Protein AF-A0A3C2EEY9-F1 (afdb_monomer)

Sequence (145 aa):
MPVQLFSFTHEPLKAFFDSKPFMVCNANLSRAGKRNFFLNLQFLIQASKLNISYHGIAEGSIVQFKLINGDQISLYSLDSDQGKILSKEYKMYAGIYPVSTKDLKKLRKYEVTEMGVHWNGGFEKYDIHIIDFFKTQILCLSKIK

Solvent-accessible surface area (backbone atoms only — not comparable to full-atom values): 7848 Å² total; per-residue (Å²): 122,75,41,72,35,32,69,43,58,61,77,92,46,50,86,78,41,90,85,58,65,42,28,37,33,34,34,33,73,48,69,59,81,94,74,46,34,32,40,40,40,35,38,43,32,55,55,51,99,61,92,80,63,53,72,24,36,42,54,63,29,44,39,33,36,35,31,72,86,71,50,77,49,78,34,41,22,75,46,63,23,76,50,47,78,78,50,90,53,32,35,36,35,58,41,44,23,60,46,52,72,70,55,50,54,47,40,57,73,42,40,38,47,34,38,36,41,41,35,66,62,45,78,50,76,43,69,39,71,48,32,54,50,55,37,56,45,53,56,56,57,68,71,62,126

Secondary structure (DSSP, 8-state):
--EEEEEE--GGGGGG-SSS-SEEEEEEEEEETTTEEEEEEEEEEE--SS------B-TT-EEEEEETTS-EEEEE-SS-B--EE-SSSEEEEEEEEEE-HHHHHHHHHS-EEEEEEEETTEEEEEE-S-TTHHHHHHHHHHH--

Radius of gyration: 15.37 Å; Cα contacts (8 Å, |Δi|>4): 305; chains: 1; bounding box: 38×28×47 Å

Nearest PDB structures (foldseek):
  7vsx-assembly1_A  TM=2.836E-01  e=1.290E+00  Oplophorus gracilirostris
  7wg3-assembly1_I  TM=3.888E-01  e=3.294E+00  Bos taurus
  7sny-assembly1_A  TM=2.445E-01  e=1.290E+00  Oplophorus gracilirostris
  5b0u-assembly2_B  TM=2.664E-01  e=1.897E+00  Oplophorus gracilirostris

Mean predicted aligned error: 5.05 Å

Foldseek 3Di:
DKDFFDFAADPVCCVVCVDGGQKIKIWAWDDDPDFKIKIKIKIKGFPPPDPDQLQWAAFQWWKWWQWPVRDIDIWTFNHIWRWDDPDPTITMYMTITIAHPVNLVVLLVTWTQKMWGQGPNGIDMDGTPCRNRSNVNVVVVVVVD

Structure (mmCIF, N/CA/C/O backbone):
data_AF-A0A3C2EEY9-F1
#
_entry.id   AF-A0A3C2EEY9-F1
#
loop_
_atom_site.group_PDB
_atom_site.id
_atom_site.type_symbol
_atom_site.label_atom_id
_atom_site.label_alt_id
_atom_site.label_comp_id
_atom_site.label_asym_id
_atom_site.label_entity_id
_atom_site.label_seq_id
_atom_site.pdbx_PDB_ins_code
_atom_site.Cartn_x
_atom_site.Cartn_y
_atom_site.Cartn_z
_atom_site.occupancy
_atom_site.B_iso_or_equiv
_atom_site.auth_seq_id
_atom_site.auth_comp_id
_atom_site.auth_asym_id
_atom_site.auth_atom_id
_atom_site.pdbx_PDB_model_num
ATOM 1 N N . MET A 1 1 ? 6.877 -4.426 11.078 1.00 73.69 1 MET A N 1
ATOM 2 C CA . MET A 1 1 ? 7.907 -4.843 10.101 1.00 73.69 1 MET A CA 1
ATOM 3 C C . MET A 1 1 ? 7.251 -4.955 8.732 1.00 73.69 1 MET A C 1
ATOM 5 O O . MET A 1 1 ? 6.109 -5.410 8.705 1.00 73.69 1 MET A O 1
ATOM 9 N N . PRO A 1 2 ? 7.909 -4.511 7.647 1.00 85.19 2 PRO A N 1
ATOM 10 C CA . PRO A 1 2 ? 7.409 -4.665 6.279 1.00 85.19 2 PRO A CA 1
ATOM 11 C C . PRO A 1 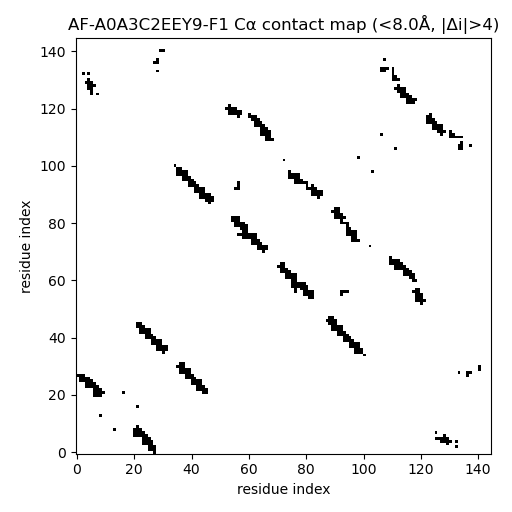2 ? 7.243 -6.131 5.876 1.00 85.19 2 PRO A C 1
ATOM 13 O O . PRO A 1 2 ? 8.068 -6.967 6.233 1.00 85.19 2 PRO A O 1
ATOM 16 N N . VAL A 1 3 ? 6.174 -6.419 5.139 1.00 92.62 3 VAL A N 1
ATOM 17 C CA . VAL A 1 3 ? 5.855 -7.725 4.551 1.00 92.62 3 VAL A CA 1
ATOM 18 C C . VAL A 1 3 ? 5.651 -7.522 3.057 1.00 92.62 3 VAL A C 1
ATOM 20 O O . VAL A 1 3 ? 4.988 -6.566 2.658 1.00 92.62 3 VAL A O 1
ATOM 23 N N . GLN A 1 4 ? 6.198 -8.412 2.234 1.00 95.12 4 GLN A N 1
ATOM 24 C CA 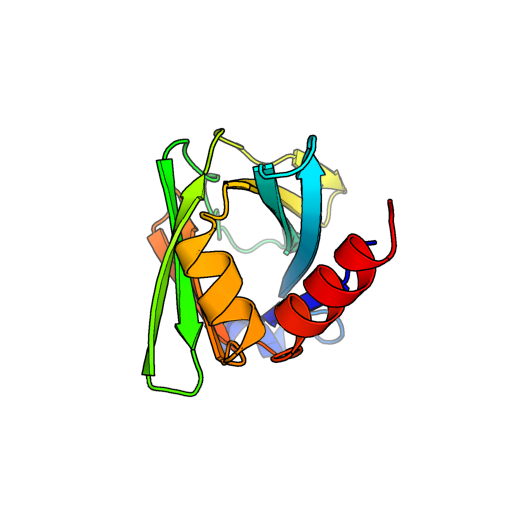. GLN A 1 4 ? 5.941 -8.401 0.798 1.00 95.12 4 GLN A CA 1
ATOM 25 C C . GLN A 1 4 ? 4.481 -8.781 0.538 1.00 95.12 4 GLN A C 1
ATOM 27 O O . GLN A 1 4 ? 4.080 -9.914 0.784 1.00 95.12 4 GLN A O 1
ATOM 32 N N . LEU A 1 5 ? 3.685 -7.828 0.060 1.00 92.56 5 LEU A N 1
ATOM 33 C CA . LEU A 1 5 ? 2.250 -7.988 -0.155 1.00 92.56 5 LEU A CA 1
ATOM 34 C C . LEU A 1 5 ? 1.956 -8.711 -1.477 1.00 92.56 5 LEU A C 1
ATOM 36 O O . LEU A 1 5 ? 1.103 -9.599 -1.532 1.00 92.56 5 LEU A O 1
ATOM 40 N N . PHE A 1 6 ? 2.698 -8.347 -2.523 1.00 94.12 6 PHE A N 1
ATOM 41 C CA . PHE A 1 6 ? 2.673 -8.999 -3.829 1.00 94.12 6 PHE A CA 1
ATOM 42 C C . PHE A 1 6 ? 3.974 -8.745 -4.596 1.00 94.12 6 PHE A C 1
ATOM 44 O O . PHE A 1 6 ? 4.812 -7.915 -4.225 1.00 94.12 6 PHE A O 1
ATOM 51 N N . SER A 1 7 ? 4.113 -9.466 -5.701 1.00 92.44 7 SER A N 1
ATOM 52 C CA . SER A 1 7 ? 5.135 -9.246 -6.717 1.00 92.44 7 SER A CA 1
ATOM 53 C C . SER A 1 7 ? 4.498 -9.381 -8.088 1.00 92.44 7 SER A C 1
ATOM 55 O O . SER A 1 7 ? 3.711 -10.299 -8.300 1.00 92.44 7 SER A O 1
ATOM 57 N N . PHE A 1 8 ? 4.854 -8.506 -9.014 1.00 89.25 8 PHE A N 1
ATOM 58 C CA . PHE A 1 8 ? 4.195 -8.404 -10.303 1.00 89.25 8 PHE A CA 1
ATOM 59 C C . PHE A 1 8 ? 5.210 -8.267 -11.437 1.00 89.25 8 PHE A C 1
ATOM 61 O O . PHE A 1 8 ? 6.187 -7.526 -11.327 1.00 89.25 8 PHE A O 1
ATOM 68 N N . THR A 1 9 ? 4.952 -8.970 -12.538 1.00 85.25 9 THR A N 1
ATOM 69 C CA . THR A 1 9 ? 5.685 -8.840 -13.799 1.00 85.25 9 THR A CA 1
ATOM 70 C C . THR A 1 9 ? 4.683 -8.830 -14.936 1.00 85.25 9 THR A C 1
ATOM 72 O O . THR A 1 9 ? 3.949 -9.804 -15.110 1.00 85.25 9 THR A O 1
ATOM 75 N N . HIS A 1 10 ? 4.678 -7.744 -15.714 1.00 79.00 10 HIS A N 1
ATOM 76 C CA . HIS A 1 10 ? 3.873 -7.630 -16.930 1.00 79.00 10 HIS A CA 1
ATOM 77 C C . HIS A 1 10 ? 4.122 -8.838 -17.837 1.00 79.00 10 HIS A C 1
ATOM 79 O O . HIS A 1 10 ? 5.266 -9.243 -18.042 1.00 79.00 10 HIS A O 1
ATOM 85 N N . GLU A 1 11 ? 3.060 -9.422 -18.382 1.00 76.62 11 GLU A N 1
ATOM 86 C CA . GLU A 1 11 ? 3.134 -10.676 -19.138 1.00 76.62 11 GLU A CA 1
ATOM 87 C C . GLU A 1 11 ? 4.127 -10.647 -20.319 1.00 76.62 11 GLU A C 1
ATOM 89 O O . GLU A 1 11 ? 4.938 -11.572 -20.407 1.00 76.62 11 GLU A O 1
ATOM 94 N N . PRO A 1 12 ? 4.203 -9.568 -21.132 1.00 73.50 12 PRO A N 1
ATOM 95 C CA . PRO A 1 12 ? 5.201 -9.445 -22.201 1.00 73.50 12 PRO A CA 1
ATOM 96 C C . PRO A 1 12 ? 6.646 -9.385 -21.695 1.00 73.50 12 PRO A C 1
ATOM 98 O O . PRO A 1 12 ? 7.586 -9.618 -22.450 1.00 73.50 12 PRO A O 1
ATOM 101 N N . LEU A 1 13 ? 6.834 -9.038 -20.421 1.00 70.69 13 LEU A N 1
ATOM 102 C CA . LEU A 1 13 ? 8.144 -8.860 -19.815 1.00 70.69 13 LEU A CA 1
ATOM 103 C C . LEU A 1 13 ? 8.672 -10.139 -19.173 1.00 70.69 13 LEU A C 1
ATOM 105 O O . LEU A 1 13 ? 9.870 -10.229 -18.932 1.00 70.69 13 LEU A O 1
ATOM 109 N N . LYS A 1 14 ? 7.825 -11.147 -18.931 1.00 73.56 14 LYS A N 1
ATOM 110 C CA . LYS A 1 14 ? 8.241 -12.396 -18.271 1.00 73.56 14 LYS A CA 1
ATOM 111 C C . LYS A 1 14 ? 9.444 -13.059 -18.956 1.00 73.56 14 LYS A C 1
ATOM 113 O O . LYS A 1 14 ? 10.305 -13.570 -18.257 1.00 73.56 14 LYS A O 1
ATOM 118 N N . ALA A 1 15 ? 9.546 -12.970 -20.285 1.00 72.00 15 ALA A N 1
ATOM 119 C CA . ALA A 1 15 ? 10.665 -13.512 -21.064 1.00 72.00 15 ALA A CA 1
ATOM 120 C C . ALA A 1 15 ? 12.001 -12.756 -20.896 1.00 72.00 15 ALA A C 1
ATOM 122 O O . ALA A 1 15 ? 13.036 -13.256 -21.315 1.00 72.00 15 ALA A O 1
ATOM 123 N N . PHE A 1 16 ? 11.984 -11.545 -20.328 1.00 68.00 16 PHE A N 1
ATOM 124 C CA . PHE A 1 16 ? 13.174 -10.713 -20.102 1.00 68.00 16 PHE A CA 1
ATOM 125 C C . PHE A 1 16 ? 13.607 -10.674 -18.629 1.00 68.00 16 PHE A C 1
ATOM 127 O O . PHE A 1 16 ? 14.671 -10.143 -18.313 1.00 68.00 16 PHE A O 1
ATOM 134 N N . PHE A 1 17 ? 12.784 -11.205 -17.721 1.00 66.88 17 PHE A N 1
ATOM 135 C CA . PHE A 1 17 ? 13.034 -11.221 -16.283 1.00 66.88 17 PHE A CA 1
ATOM 136 C C . PHE A 1 17 ? 13.149 -12.669 -15.792 1.00 66.88 17 PHE A C 1
ATOM 138 O O . PHE A 1 17 ? 12.254 -13.187 -15.130 1.00 66.88 17 PHE A O 1
ATOM 145 N N . ASP A 1 18 ? 14.283 -13.308 -16.088 1.00 58.94 18 ASP A N 1
ATOM 146 C CA . ASP A 1 18 ? 14.514 -14.745 -15.853 1.00 58.94 18 ASP A CA 1
ATOM 147 C C . ASP A 1 18 ? 14.583 -15.166 -14.370 1.00 58.94 18 ASP A C 1
ATOM 149 O O . ASP A 1 18 ? 14.619 -16.356 -14.065 1.00 58.94 18 ASP A O 1
ATOM 153 N N . SER A 1 19 ? 14.622 -14.227 -13.414 1.00 64.81 19 SER A N 1
ATOM 154 C CA . SER A 1 19 ? 14.755 -14.591 -11.987 1.00 64.81 19 SER A CA 1
ATOM 155 C C . SER A 1 19 ? 14.171 -13.623 -10.958 1.00 64.81 19 SER A C 1
ATOM 157 O O . SER A 1 19 ? 14.060 -13.990 -9.787 1.00 64.81 19 SER A O 1
ATOM 159 N N . LYS A 1 20 ? 13.793 -12.394 -11.335 1.00 78.06 20 LYS A N 1
ATOM 160 C CA . LYS A 1 20 ? 13.319 -11.380 -10.378 1.00 78.06 20 LYS A CA 1
ATOM 161 C C . LYS A 1 20 ? 12.058 -10.684 -10.879 1.00 78.06 20 LYS A C 1
ATOM 163 O O . LYS A 1 20 ? 12.037 -10.265 -12.034 1.00 78.06 20 LYS A O 1
ATOM 168 N N . PRO A 1 21 ? 11.038 -10.489 -10.026 1.00 84.56 21 PRO A N 1
ATOM 169 C CA . PRO A 1 21 ? 9.814 -9.808 -10.426 1.00 84.56 21 PRO A CA 1
ATOM 170 C C . PRO A 1 21 ? 10.084 -8.348 -10.798 1.00 84.56 21 PRO A C 1
ATOM 172 O O . PRO A 1 21 ? 10.908 -7.685 -10.164 1.00 84.56 21 PRO A O 1
ATOM 175 N N . PHE A 1 22 ? 9.379 -7.837 -11.806 1.00 88.25 22 PHE A N 1
ATOM 176 C CA . PHE A 1 22 ? 9.523 -6.451 -12.263 1.00 88.25 22 PHE A CA 1
ATOM 177 C C . PHE A 1 22 ? 9.178 -5.446 -11.153 1.00 88.25 22 PHE A C 1
ATOM 179 O O . PHE A 1 22 ? 9.886 -4.458 -10.971 1.00 88.25 22 PHE A O 1
ATOM 186 N N . MET A 1 23 ? 8.122 -5.721 -10.388 1.00 90.75 23 MET A N 1
ATOM 187 C CA . MET A 1 23 ? 7.668 -4.924 -9.256 1.00 90.75 23 MET A CA 1
ATOM 188 C C . MET A 1 23 ? 7.502 -5.803 -8.019 1.00 90.75 23 MET A C 1
ATOM 190 O O . MET A 1 23 ? 6.961 -6.906 -8.085 1.00 90.75 23 MET A O 1
ATOM 194 N N . VAL A 1 24 ? 7.910 -5.282 -6.868 1.00 93.94 24 VAL A N 1
ATOM 195 C CA . VAL A 1 24 ? 7.603 -5.840 -5.550 1.00 93.94 24 VAL A CA 1
ATOM 196 C C . VAL A 1 24 ? 6.961 -4.752 -4.711 1.00 93.94 24 VAL A C 1
ATOM 198 O O . VAL A 1 24 ? 7.485 -3.643 -4.649 1.00 93.94 24 VAL A O 1
ATOM 201 N N . CYS A 1 25 ? 5.856 -5.059 -4.039 1.00 96.12 25 CYS A N 1
ATOM 202 C CA . CYS A 1 25 ? 5.271 -4.151 -3.062 1.00 96.12 25 CYS A CA 1
ATOM 203 C C . CYS A 1 25 ? 5.453 -4.707 -1.658 1.00 96.12 25 CYS A C 1
ATOM 205 O O . CYS A 1 25 ? 4.974 -5.796 -1.339 1.00 96.12 25 CYS A O 1
ATOM 207 N N . ASN A 1 26 ? 6.111 -3.928 -0.811 1.00 97.12 26 ASN A N 1
ATOM 208 C CA . ASN A 1 26 ? 6.201 -4.172 0.614 1.00 97.12 26 ASN A CA 1
ATOM 209 C C . ASN A 1 26 ? 5.217 -3.265 1.343 1.00 97.12 26 ASN A C 1
ATOM 211 O O . ASN A 1 26 ? 5.122 -2.073 1.058 1.00 97.12 26 ASN A O 1
ATOM 215 N N . ALA A 1 27 ? 4.522 -3.823 2.324 1.00 96.94 27 ALA A N 1
ATOM 216 C CA . ALA A 1 27 ? 3.537 -3.115 3.115 1.00 96.94 27 ALA A CA 1
ATOM 217 C C . ALA A 1 27 ? 3.807 -3.288 4.610 1.00 96.94 27 ALA A C 1
ATOM 219 O O . ALA A 1 27 ? 4.263 -4.336 5.069 1.00 96.94 27 ALA A O 1
ATOM 220 N N . ASN A 1 28 ? 3.501 -2.268 5.404 1.00 96.56 28 ASN A N 1
ATOM 221 C CA . ASN A 1 28 ? 3.319 -2.418 6.846 1.00 96.56 28 ASN A CA 1
ATOM 222 C C . ASN A 1 28 ? 2.212 -1.494 7.342 1.00 96.56 28 ASN A C 1
ATOM 224 O O . ASN A 1 28 ? 1.956 -0.446 6.754 1.00 96.56 28 ASN A O 1
ATOM 228 N N . LEU A 1 29 ? 1.592 -1.874 8.455 1.00 95.56 29 LEU A N 1
ATOM 229 C CA . LEU A 1 29 ? 0.682 -0.996 9.172 1.00 95.56 29 LEU A CA 1
ATOM 230 C C . LEU A 1 29 ? 1.436 -0.368 10.349 1.00 95.56 29 LEU A C 1
ATOM 232 O O . LEU A 1 29 ? 2.052 -1.078 11.146 1.00 95.56 29 LEU A O 1
ATOM 236 N N . SER A 1 30 ? 1.372 0.953 10.472 1.00 94.31 30 SER A N 1
ATOM 237 C CA . SER A 1 30 ? 1.891 1.703 11.614 1.00 94.31 30 SER A CA 1
ATOM 238 C C . SER A 1 30 ? 0.749 2.357 12.393 1.00 94.31 30 SER A C 1
ATOM 240 O O . SER A 1 30 ? -0.377 2.493 11.906 1.00 94.31 30 SER A O 1
ATOM 242 N N . ARG A 1 31 ? 1.024 2.726 13.647 1.00 91.50 31 ARG A N 1
ATOM 243 C CA . ARG A 1 31 ? 0.062 3.382 14.536 1.00 91.50 31 ARG A CA 1
ATOM 244 C C . ARG A 1 31 ? 0.718 4.585 15.206 1.00 91.50 31 ARG A C 1
ATOM 246 O O . ARG A 1 31 ? 1.736 4.416 15.870 1.00 91.50 31 ARG A O 1
ATOM 253 N N . ALA A 1 32 ? 0.112 5.764 15.084 1.00 89.31 32 ALA A N 1
ATOM 254 C CA . ALA A 1 32 ? 0.477 6.946 15.863 1.00 89.31 32 ALA A CA 1
ATOM 255 C C . ALA A 1 32 ? -0.608 7.217 16.918 1.00 89.31 32 ALA A C 1
ATOM 257 O O . ALA A 1 32 ? -1.772 7.476 16.605 1.00 89.31 32 ALA A O 1
ATOM 258 N N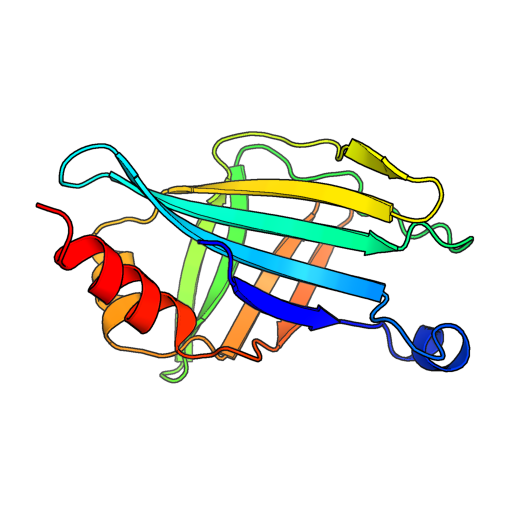 . GLY A 1 33 ? -0.253 7.121 18.197 1.00 84.75 33 GLY A N 1
ATOM 259 C CA . GLY A 1 33 ? -1.227 7.216 19.288 1.00 84.75 33 GLY A CA 1
ATOM 260 C C . GLY A 1 33 ? -2.217 6.041 19.313 1.00 84.75 33 GLY A C 1
ATOM 261 O O . GLY A 1 33 ? -1.893 4.924 18.916 1.00 84.75 33 GLY A O 1
ATOM 262 N N . LYS A 1 34 ? -3.435 6.269 19.825 1.00 79.50 34 LYS A N 1
ATOM 263 C CA . LYS A 1 34 ? -4.421 5.189 20.047 1.00 79.50 34 LYS A CA 1
ATOM 264 C C . LYS A 1 34 ? -5.311 4.876 18.842 1.00 79.50 34 LYS A C 1
ATOM 266 O O . LYS A 1 34 ? -5.842 3.771 18.764 1.00 79.50 34 LYS A O 1
ATOM 271 N N . ARG A 1 35 ? -5.540 5.844 17.948 1.00 81.94 35 ARG A N 1
ATOM 272 C CA . ARG A 1 35 ? -6.583 5.747 16.907 1.00 81.94 35 ARG A CA 1
ATOM 273 C C . ARG A 1 35 ? -6.104 6.031 15.486 1.00 81.94 35 ARG A C 1
ATOM 275 O O . ARG A 1 35 ? -6.873 5.771 14.567 1.00 81.94 35 ARG A O 1
ATOM 282 N N . ASN A 1 36 ? -4.870 6.496 15.298 1.00 91.19 36 ASN A N 1
ATOM 283 C CA . ASN A 1 36 ? -4.377 6.847 13.969 1.00 91.19 36 ASN A CA 1
ATOM 284 C C . ASN A 1 36 ? -3.547 5.682 13.438 1.00 91.19 36 ASN A C 1
ATOM 286 O O . ASN A 1 36 ? -2.484 5.378 13.980 1.00 91.19 36 ASN A O 1
ATOM 290 N N . PHE A 1 37 ? -4.067 5.011 12.417 1.00 95.00 37 PHE A N 1
ATOM 291 C CA . PHE A 1 37 ? -3.391 3.925 11.721 1.00 95.00 37 PHE A CA 1
ATOM 292 C C . PHE A 1 37 ? -3.005 4.395 10.328 1.00 95.00 37 PHE A C 1
ATOM 294 O O . PHE A 1 37 ? -3.792 5.074 9.669 1.00 95.00 37 PHE A O 1
ATOM 301 N N . PHE A 1 38 ? -1.818 4.005 9.881 1.00 96.94 38 PHE A N 1
ATOM 302 C CA . PHE A 1 38 ? -1.313 4.345 8.559 1.00 96.94 38 PHE A CA 1
ATOM 303 C C . PHE A 1 38 ? -0.814 3.084 7.880 1.00 96.94 38 PHE A C 1
ATOM 305 O O . PHE A 1 38 ? -0.036 2.320 8.453 1.00 96.94 38 PHE A O 1
ATOM 312 N N . LEU A 1 39 ? -1.280 2.857 6.663 1.00 97.38 39 LEU A N 1
ATOM 313 C CA . LEU A 1 39 ? -0.725 1.863 5.772 1.00 97.38 39 LEU A CA 1
ATOM 314 C C . LEU A 1 39 ? 0.445 2.501 5.026 1.00 97.38 39 LEU A C 1
ATOM 316 O O . LEU A 1 39 ? 0.270 3.491 4.323 1.00 97.38 39 LEU A O 1
ATOM 320 N N . ASN A 1 40 ? 1.623 1.913 5.176 1.00 97.56 40 ASN A N 1
ATOM 321 C CA . ASN A 1 40 ? 2.825 2.326 4.471 1.00 97.56 40 ASN A CA 1
ATOM 322 C C . ASN A 1 40 ? 3.078 1.315 3.359 1.00 97.56 40 ASN A C 1
ATOM 324 O O . ASN A 1 40 ? 3.270 0.130 3.649 1.00 97.56 40 ASN A O 1
ATOM 328 N N . LEU A 1 41 ? 3.071 1.784 2.115 1.00 97.19 41 LEU A N 1
ATOM 329 C CA . LEU A 1 41 ? 3.375 0.991 0.931 1.00 97.19 41 LEU A CA 1
ATOM 330 C C . LEU A 1 41 ? 4.715 1.431 0.355 1.00 97.19 41 LEU A C 1
ATOM 332 O O . LEU A 1 41 ? 5.015 2.621 0.292 1.00 97.19 41 LEU A O 1
ATOM 336 N N . GLN A 1 42 ? 5.506 0.461 -0.080 1.00 96.31 42 GLN A N 1
ATOM 337 C CA . GLN A 1 42 ? 6.783 0.672 -0.738 1.00 96.31 42 GLN A CA 1
ATOM 338 C C . GLN A 1 42 ? 6.841 -0.214 -1.975 1.00 96.31 42 GLN A C 1
ATOM 340 O O . GLN A 1 42 ? 6.850 -1.439 -1.874 1.00 96.31 42 GLN A O 1
ATOM 345 N N . PHE A 1 43 ? 6.913 0.409 -3.139 1.00 94.56 43 PHE A N 1
ATOM 346 C CA . PHE A 1 43 ? 6.992 -0.257 -4.425 1.00 94.56 43 PHE A CA 1
ATOM 347 C C . PHE A 1 43 ? 8.427 -0.205 -4.919 1.00 94.56 43 PHE A C 1
ATOM 349 O O . PHE A 1 43 ? 8.967 0.871 -5.165 1.00 94.56 43 PHE A O 1
ATOM 356 N N . LEU A 1 44 ? 9.047 -1.367 -5.055 1.00 92.81 44 LEU A N 1
ATOM 357 C CA . LEU A 1 44 ? 10.358 -1.530 -5.654 1.00 92.81 44 LEU A CA 1
ATOM 358 C C . LEU A 1 44 ? 10.169 -1.973 -7.102 1.00 92.81 44 LEU A C 1
ATOM 360 O O . LEU A 1 44 ? 9.652 -3.059 -7.349 1.00 92.81 44 LEU A O 1
ATOM 364 N N . ILE A 1 45 ? 10.575 -1.131 -8.045 1.00 89.50 45 ILE A N 1
ATOM 365 C CA . ILE A 1 45 ? 10.348 -1.329 -9.476 1.00 89.50 45 ILE A CA 1
ATOM 366 C C . ILE A 1 45 ? 11.696 -1.428 -10.179 1.00 89.50 45 ILE A C 1
ATOM 368 O O . ILE A 1 45 ? 12.575 -0.588 -9.965 1.00 89.50 45 ILE A O 1
ATOM 372 N N . GLN A 1 46 ? 11.860 -2.443 -11.024 1.00 86.56 46 GLN A N 1
ATOM 373 C CA . GLN A 1 46 ? 13.046 -2.593 -11.854 1.00 86.56 46 GLN A CA 1
ATOM 374 C C . GLN A 1 46 ? 13.076 -1.509 -12.934 1.00 86.56 46 GLN A C 1
ATOM 376 O O . GLN A 1 46 ? 12.249 -1.484 -13.842 1.00 86.56 46 GLN A O 1
ATOM 381 N N . ALA A 1 47 ? 14.084 -0.645 -12.865 1.00 72.44 47 ALA A N 1
ATOM 382 C CA . ALA A 1 47 ? 14.369 0.431 -13.811 1.00 72.44 47 ALA A CA 1
ATOM 383 C C . ALA A 1 47 ? 15.019 -0.079 -15.115 1.00 72.44 47 ALA A C 1
ATOM 385 O O . ALA A 1 47 ? 15.767 0.653 -15.763 1.00 72.44 47 ALA A O 1
ATOM 386 N N . SER A 1 48 ? 14.785 -1.346 -15.487 1.00 63.22 48 SER A N 1
ATOM 387 C CA . SER A 1 48 ? 15.312 -1.932 -16.726 1.00 63.22 48 SER A CA 1
ATOM 388 C C . SER A 1 48 ? 14.933 -1.073 -17.944 1.00 63.22 48 SER A C 1
ATOM 390 O O . SER A 1 48 ? 13.971 -0.318 -17.874 1.00 63.22 48 SER A O 1
ATOM 392 N N . LYS A 1 49 ? 15.658 -1.226 -19.063 1.00 52.94 49 LYS A N 1
ATOM 393 C CA . LYS A 1 49 ? 15.639 -0.406 -20.305 1.00 52.94 49 LYS A CA 1
ATOM 394 C C . LYS A 1 49 ? 14.270 -0.096 -20.950 1.00 52.94 49 LYS A C 1
ATOM 396 O O . LYS A 1 49 ? 14.220 0.568 -21.981 1.00 52.94 49 LYS A O 1
ATOM 401 N N . LEU A 1 50 ? 13.177 -0.597 -20.401 1.00 53.78 50 LEU A N 1
ATOM 402 C CA . LEU A 1 50 ? 11.818 -0.321 -20.825 1.00 53.78 50 LEU A CA 1
ATOM 403 C C . LEU A 1 50 ? 11.412 1.045 -20.263 1.00 53.78 50 LEU A C 1
ATOM 405 O O . LEU A 1 50 ? 11.468 1.258 -19.057 1.00 53.78 50 LEU A O 1
ATOM 409 N N . ASN A 1 51 ? 10.980 1.962 -21.129 1.00 58.28 51 ASN A N 1
ATOM 410 C CA . ASN A 1 51 ? 10.488 3.308 -20.785 1.00 58.28 51 ASN A CA 1
ATOM 411 C C . ASN A 1 51 ? 9.158 3.291 -19.984 1.00 58.28 51 ASN A C 1
ATOM 413 O O . ASN A 1 51 ? 8.285 4.132 -20.187 1.00 58.28 51 ASN A O 1
ATOM 417 N N . ILE A 1 52 ? 8.963 2.330 -19.078 1.00 64.56 52 ILE A N 1
ATOM 418 C CA . ILE A 1 52 ? 7.808 2.264 -18.185 1.00 64.56 52 ILE A CA 1
ATOM 419 C C . ILE A 1 52 ? 8.099 3.176 -16.996 1.00 64.56 52 ILE A C 1
ATOM 421 O O . ILE A 1 52 ? 8.828 2.824 -16.069 1.00 64.56 52 ILE A O 1
ATOM 425 N N . SER A 1 53 ? 7.527 4.375 -17.039 1.00 66.50 53 SER A N 1
ATOM 426 C CA . SER A 1 53 ? 7.572 5.331 -15.940 1.00 66.50 53 SER A CA 1
ATOM 427 C C . SER A 1 53 ? 6.202 5.399 -15.277 1.00 66.50 53 SER A C 1
ATOM 429 O O . SER A 1 53 ? 5.207 5.753 -15.904 1.00 66.50 53 SER A O 1
ATOM 431 N N . TYR A 1 54 ? 6.161 5.105 -13.981 1.00 76.38 54 TYR A N 1
ATOM 432 C CA . TYR A 1 54 ? 4.960 5.277 -13.158 1.00 76.38 54 TYR A CA 1
ATOM 433 C C . TYR A 1 54 ? 4.724 6.748 -12.775 1.00 76.38 54 TYR A C 1
ATOM 435 O O . TYR A 1 54 ? 3.676 7.085 -12.238 1.00 76.38 54 TYR A O 1
ATOM 443 N N . HIS A 1 55 ? 5.685 7.638 -13.065 1.00 80.81 55 HIS A N 1
ATOM 444 C CA . HIS A 1 55 ? 5.615 9.090 -12.832 1.00 80.81 55 HIS A CA 1
ATOM 445 C C . HIS A 1 55 ? 5.319 9.528 -11.385 1.00 80.81 55 HIS A C 1
ATOM 447 O O . HIS A 1 55 ? 5.086 10.709 -11.149 1.00 80.81 55 HIS A O 1
ATOM 453 N N . GLY A 1 56 ? 5.367 8.611 -10.416 1.00 88.06 56 GLY A N 1
ATOM 454 C CA . GLY A 1 56 ? 5.158 8.915 -9.004 1.00 88.06 56 GLY A CA 1
ATOM 455 C C . GLY A 1 56 ? 3.760 8.604 -8.489 1.00 88.06 56 GLY A C 1
ATOM 456 O O . GLY A 1 56 ? 2.893 8.097 -9.201 1.00 88.06 56 GLY A O 1
ATOM 457 N N . ILE A 1 57 ? 3.586 8.915 -7.213 1.00 92.62 57 ILE A N 1
ATOM 458 C CA . ILE A 1 57 ? 2.343 8.866 -6.454 1.00 92.62 57 ILE A CA 1
ATOM 459 C C . ILE A 1 57 ? 2.006 10.320 -6.113 1.00 92.62 57 ILE A C 1
ATOM 461 O O . ILE A 1 57 ? 2.848 11.027 -5.565 1.00 92.62 57 ILE A O 1
ATOM 465 N N . ALA A 1 58 ? 0.814 10.800 -6.460 1.00 93.12 58 ALA A N 1
ATOM 466 C CA . ALA A 1 58 ? 0.367 12.135 -6.063 1.00 93.12 58 ALA A CA 1
ATOM 467 C C . ALA A 1 58 ? -0.201 12.136 -4.638 1.00 93.12 58 ALA A C 1
ATOM 469 O O . ALA A 1 58 ? -0.750 11.135 -4.168 1.00 93.12 58 ALA A O 1
ATOM 470 N N . GLU A 1 59 ? -0.144 13.289 -3.977 1.00 94.62 59 GLU A N 1
ATOM 471 C CA . GLU A 1 59 ? -0.963 13.543 -2.792 1.00 94.62 59 GLU A CA 1
ATOM 472 C C . GLU A 1 59 ? -2.447 13.373 -3.153 1.00 94.62 59 GLU A C 1
ATOM 474 O O . GLU A 1 59 ? -2.882 13.745 -4.245 1.00 94.62 59 GLU A O 1
ATOM 479 N N . GLY A 1 60 ? -3.219 12.735 -2.275 1.00 94.81 60 GLY A N 1
ATOM 480 C CA . GLY A 1 60 ? -4.624 12.420 -2.531 1.00 94.81 60 GLY A CA 1
ATOM 481 C C . GLY A 1 60 ? -4.858 11.318 -3.572 1.00 94.81 60 GLY A C 1
ATOM 482 O O . GLY A 1 60 ? -6.010 10.961 -3.816 1.00 94.81 60 GLY A O 1
ATOM 483 N N . SER A 1 61 ? -3.806 10.736 -4.163 1.00 94.00 61 SER A N 1
ATOM 484 C CA . SER A 1 61 ? -3.953 9.566 -5.036 1.00 94.00 61 SER A CA 1
ATOM 485 C C . SER A 1 61 ? -4.535 8.379 -4.272 1.00 94.00 61 SER A C 1
ATOM 487 O O . SER A 1 61 ? -4.339 8.220 -3.063 1.00 94.00 61 SER A O 1
ATOM 489 N N . ILE A 1 62 ? -5.280 7.545 -4.991 1.00 96.44 62 ILE A N 1
ATOM 490 C CA . ILE A 1 62 ? -6.094 6.496 -4.389 1.00 96.44 62 ILE A CA 1
ATOM 491 C C . ILE A 1 62 ? -5.366 5.156 -4.464 1.00 96.44 62 ILE A C 1
ATOM 493 O O . ILE A 1 62 ? -4.865 4.757 -5.517 1.00 96.44 62 ILE A O 1
ATOM 497 N N . VAL A 1 63 ? -5.396 4.421 -3.355 1.00 97.06 63 VAL A N 1
ATOM 498 C CA . VAL A 1 63 ? -5.204 2.971 -3.352 1.00 97.06 63 VAL A CA 1
ATOM 499 C C . VAL A 1 63 ? -6.534 2.301 -3.024 1.00 97.06 63 VAL A C 1
ATOM 501 O O . VAL A 1 63 ? -7.218 2.677 -2.071 1.00 97.06 63 VAL A O 1
ATOM 504 N N . GLN A 1 64 ? -6.923 1.324 -3.836 1.00 97.38 64 GLN A N 1
ATOM 505 C CA . GLN A 1 64 ? -8.172 0.586 -3.699 1.00 97.38 64 GLN A CA 1
ATOM 506 C C . GLN A 1 64 ? -7.872 -0.854 -3.313 1.00 97.38 64 GLN A C 1
ATOM 508 O O . GLN A 1 64 ? -7.010 -1.484 -3.907 1.00 97.38 64 GLN A O 1
ATOM 513 N N . PHE A 1 65 ? -8.615 -1.397 -2.362 1.00 97.75 65 PHE A N 1
ATOM 514 C CA . PHE A 1 65 ? -8.534 -2.796 -1.967 1.00 97.75 65 PHE A CA 1
ATOM 515 C C . PHE A 1 65 ? -9.864 -3.477 -2.221 1.00 97.75 65 PHE A C 1
ATOM 517 O O . PHE A 1 65 ? -10.890 -3.021 -1.712 1.00 97.75 65 PHE A O 1
ATOM 524 N N . LYS A 1 66 ? -9.840 -4.587 -2.958 1.00 97.88 66 LYS A N 1
ATOM 525 C CA . LYS A 1 66 ? -10.986 -5.486 -3.083 1.00 97.88 66 LYS A CA 1
ATOM 526 C C . LYS A 1 66 ? -10.893 -6.554 -2.003 1.00 97.88 66 LYS A C 1
ATOM 528 O O . LYS A 1 66 ? -9.877 -7.237 -1.879 1.00 97.88 66 LYS A O 1
ATOM 533 N N . LEU A 1 67 ? -11.951 -6.679 -1.217 1.00 97.12 67 LEU A N 1
ATOM 534 C CA . LEU A 1 67 ? -12.066 -7.680 -0.169 1.00 97.12 67 LEU A CA 1
ATOM 535 C C . LEU A 1 67 ? -12.675 -8.967 -0.728 1.00 97.12 67 LEU A C 1
ATOM 537 O O . LEU A 1 67 ? -13.455 -8.937 -1.682 1.00 97.12 67 LEU A O 1
ATOM 541 N N . ILE A 1 68 ? -12.393 -10.095 -0.077 1.00 96.38 68 ILE A N 1
ATOM 542 C CA . ILE A 1 68 ? -12.924 -11.408 -0.475 1.00 96.38 68 ILE A CA 1
ATOM 543 C C . ILE A 1 68 ? -14.462 -11.472 -0.45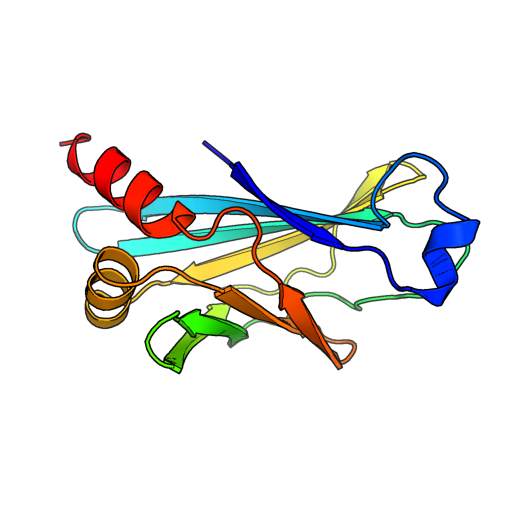3 1.00 96.38 68 ILE A C 1
ATOM 545 O O . ILE A 1 68 ? -15.064 -12.229 -1.207 1.00 96.38 68 ILE A O 1
ATOM 549 N N . ASN A 1 69 ? -15.119 -10.643 0.366 1.00 95.62 69 ASN A N 1
ATOM 550 C CA . ASN A 1 69 ? -16.579 -10.537 0.418 1.00 95.62 69 ASN A CA 1
ATOM 551 C C . ASN A 1 69 ? -17.173 -9.607 -0.660 1.00 95.62 69 ASN A C 1
ATOM 553 O O . ASN A 1 69 ? -18.366 -9.323 -0.612 1.00 95.62 69 ASN A O 1
ATOM 557 N N . GLY A 1 70 ? -16.356 -9.099 -1.588 1.00 95.69 70 GLY A N 1
ATOM 558 C CA . GLY A 1 70 ? -16.767 -8.215 -2.682 1.00 95.69 70 GLY A CA 1
ATOM 559 C C . GLY A 1 70 ? -16.749 -6.719 -2.350 1.00 95.69 70 GLY A C 1
ATOM 560 O O . GLY A 1 70 ? -16.837 -5.900 -3.264 1.00 95.69 70 GLY A O 1
ATOM 561 N N . ASP A 1 71 ? -16.587 -6.350 -1.076 1.00 96.44 71 ASP A N 1
ATOM 562 C CA . ASP A 1 71 ? -16.456 -4.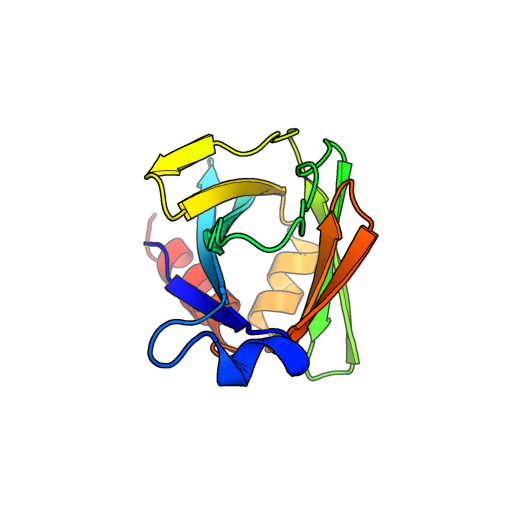954 -0.647 1.00 96.44 71 ASP A CA 1
ATOM 563 C C . ASP A 1 71 ? -15.191 -4.305 -1.225 1.00 96.44 71 ASP A C 1
ATOM 565 O O . ASP A 1 71 ? -14.173 -4.963 -1.445 1.00 96.44 71 ASP A O 1
ATOM 569 N N . GLN A 1 72 ? -15.227 -2.981 -1.378 1.00 96.62 72 GLN A N 1
ATOM 570 C CA . GLN A 1 72 ? -14.057 -2.182 -1.727 1.00 96.62 72 GLN A CA 1
ATOM 571 C C . GLN A 1 72 ? -13.742 -1.155 -0.639 1.00 96.62 72 GLN A C 1
ATOM 573 O O . GLN A 1 72 ? -14.643 -0.582 -0.018 1.00 96.62 72 GLN A O 1
ATOM 578 N N . ILE A 1 73 ? -12.452 -0.926 -0.408 1.00 97.56 73 ILE A N 1
ATOM 579 C CA . ILE A 1 73 ? -11.926 0.115 0.481 1.00 97.56 73 ILE A CA 1
ATOM 580 C C . ILE A 1 73 ? -11.024 1.015 -0.349 1.00 97.56 73 ILE A C 1
ATOM 582 O O . ILE A 1 73 ? -10.149 0.519 -1.045 1.00 97.56 73 ILE A O 1
ATOM 586 N N . SER A 1 74 ? -11.226 2.327 -0.270 1.00 97.81 74 SER A N 1
ATOM 587 C CA . SER A 1 74 ? -10.365 3.320 -0.918 1.00 97.81 74 SER A CA 1
ATOM 588 C C . SER A 1 74 ? -9.650 4.139 0.146 1.00 97.81 74 SER A C 1
ATOM 590 O O . SER A 1 74 ? -10.301 4.687 1.035 1.00 97.81 74 SER A O 1
ATOM 592 N N . LEU A 1 75 ? -8.326 4.211 0.056 1.00 97.94 75 LEU A N 1
ATOM 593 C CA . LEU A 1 75 ? -7.485 5.052 0.90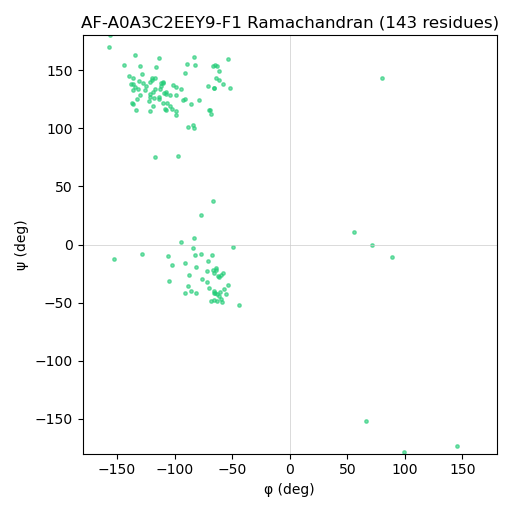0 1.00 97.94 75 LEU A CA 1
ATOM 594 C C . LEU A 1 75 ? -6.794 6.107 0.040 1.00 97.94 75 LEU A C 1
ATOM 596 O O . LEU A 1 75 ? -6.535 5.870 -1.137 1.00 97.94 75 LEU A O 1
ATOM 600 N N . TYR A 1 76 ? -6.461 7.241 0.646 1.00 97.56 76 TYR A N 1
ATOM 601 C CA . TYR A 1 76 ? -5.895 8.399 -0.045 1.00 97.56 76 TYR A CA 1
ATOM 602 C C . TYR A 1 76 ? -4.493 8.681 0.490 1.00 97.56 76 TYR A C 1
ATOM 604 O O . TYR A 1 76 ? -4.291 8.640 1.706 1.00 97.56 76 TYR A O 1
ATOM 612 N N . SER A 1 77 ? -3.531 8.914 -0.402 1.00 97.12 77 SER A N 1
ATOM 613 C CA . SER A 1 77 ? -2.150 9.210 -0.008 1.00 97.12 77 SER A CA 1
ATOM 614 C C . SER A 1 77 ? -2.086 10.548 0.726 1.00 97.12 77 SER A C 1
ATOM 616 O O . SER A 1 77 ? -2.682 11.522 0.268 1.00 97.12 77 SER A O 1
ATOM 618 N N . LEU A 1 78 ? -1.356 10.602 1.841 1.00 95.75 78 LEU A N 1
ATOM 619 C CA . LEU A 1 78 ? -1.090 11.848 2.568 1.00 95.75 78 LEU A CA 1
ATOM 620 C C . LEU A 1 78 ? -0.115 12.764 1.845 1.00 95.75 78 LEU A C 1
ATOM 622 O O . LEU A 1 78 ? -0.224 13.970 1.991 1.00 95.75 78 LEU A O 1
ATOM 626 N N . ASP A 1 79 ? 0.826 12.180 1.110 1.00 92.44 79 ASP A N 1
ATOM 627 C CA . ASP A 1 79 ? 1.923 12.903 0.482 1.00 92.44 79 ASP A CA 1
ATOM 628 C C . ASP A 1 79 ? 2.110 12.437 -0.960 1.00 92.44 79 ASP A C 1
ATOM 630 O O . ASP A 1 79 ? 1.646 11.363 -1.369 1.00 92.44 79 ASP A O 1
ATOM 634 N N . SER A 1 80 ? 2.822 13.257 -1.727 1.00 93.62 80 SER A N 1
ATOM 635 C CA . SER A 1 80 ? 3.325 12.880 -3.042 1.00 93.62 80 SER A CA 1
ATOM 636 C C . SER A 1 80 ? 4.728 12.276 -2.954 1.00 93.62 80 SER A C 1
ATOM 638 O O . SER A 1 80 ? 5.547 12.702 -2.141 1.00 93.62 80 SER A O 1
ATOM 640 N N . ASP A 1 81 ? 5.033 11.334 -3.841 1.00 93.94 81 ASP A N 1
ATOM 641 C CA . ASP A 1 81 ? 6.370 10.778 -4.016 1.00 93.94 81 ASP A CA 1
ATOM 642 C C . ASP A 1 81 ? 6.709 10.633 -5.504 1.00 93.94 81 ASP A C 1
ATOM 644 O O . ASP A 1 81 ? 6.040 9.928 -6.258 1.00 93.94 81 ASP A O 1
ATOM 648 N N . GLN A 1 82 ? 7.788 11.285 -5.936 1.00 90.19 82 GLN A N 1
ATOM 649 C CA . GLN A 1 82 ? 8.288 11.221 -7.321 1.00 90.19 82 GLN A CA 1
ATOM 650 C C . GLN A 1 82 ? 9.185 9.992 -7.570 1.00 90.19 82 GLN A C 1
ATOM 652 O O . GLN A 1 82 ? 9.631 9.717 -8.698 1.00 90.19 82 GLN A O 1
ATOM 657 N N . GLY A 1 83 ? 9.422 9.225 -6.507 1.00 89.31 83 GLY A N 1
ATOM 658 C CA . GLY A 1 83 ? 10.226 8.025 -6.476 1.00 89.31 83 GLY A CA 1
ATOM 659 C C . GLY A 1 83 ? 11.718 8.314 -6.394 1.00 89.31 83 GLY A C 1
ATOM 660 O O . GLY A 1 83 ? 12.262 9.219 -7.029 1.00 89.31 83 GLY A O 1
ATOM 661 N N . LYS A 1 84 ? 12.409 7.469 -5.640 1.00 89.94 84 LYS A N 1
ATOM 662 C CA . LYS A 1 84 ? 13.838 7.552 -5.360 1.00 89.94 84 LYS A CA 1
ATOM 663 C C . LYS A 1 84 ? 14.593 6.460 -6.106 1.00 89.94 84 LYS A C 1
ATOM 665 O O . LYS A 1 84 ? 14.244 5.285 -6.023 1.00 89.94 84 LYS A O 1
ATOM 670 N N . ILE A 1 85 ? 15.665 6.832 -6.799 1.00 88.25 85 ILE A N 1
ATOM 671 C CA . ILE A 1 85 ? 16.601 5.861 -7.377 1.00 88.25 85 ILE A CA 1
ATOM 672 C C . ILE A 1 85 ? 17.362 5.210 -6.217 1.00 88.25 85 ILE A C 1
ATOM 674 O O . ILE A 1 85 ? 18.071 5.896 -5.481 1.00 88.25 85 ILE A O 1
ATOM 678 N N . LEU A 1 86 ? 17.186 3.901 -6.022 1.00 86.19 86 LEU A N 1
ATOM 679 C CA . LEU A 1 86 ? 17.932 3.146 -5.010 1.00 86.19 86 LEU A CA 1
ATOM 680 C C . LEU A 1 86 ? 19.245 2.606 -5.570 1.00 86.19 86 LEU A C 1
ATOM 682 O O . LEU A 1 86 ? 20.245 2.542 -4.864 1.00 86.19 86 LEU A O 1
ATOM 686 N N . SER A 1 87 ? 19.238 2.206 -6.839 1.00 84.62 87 SER A N 1
ATOM 687 C CA . SER A 1 87 ? 20.415 1.731 -7.563 1.00 84.62 87 SER A CA 1
ATOM 688 C C . SER A 1 87 ? 20.206 1.911 -9.067 1.00 84.62 87 SER A C 1
ATOM 690 O O . SER A 1 87 ? 19.141 2.349 -9.498 1.00 84.62 87 SER A O 1
ATOM 692 N N . LYS A 1 88 ? 21.197 1.526 -9.881 1.00 79.19 88 LYS A N 1
ATOM 693 C CA . LYS A 1 88 ? 21.064 1.512 -11.349 1.00 79.19 88 LYS A CA 1
ATOM 694 C C . LYS A 1 88 ? 19.908 0.635 -11.843 1.00 79.19 88 LYS A C 1
ATOM 696 O O . LYS A 1 88 ? 19.410 0.863 -12.936 1.00 79.19 88 LYS A O 1
ATOM 701 N N . GLU A 1 89 ? 19.499 -0.354 -11.052 1.00 81.88 89 GLU A N 1
ATOM 702 C CA . GLU A 1 89 ? 18.495 -1.347 -11.440 1.00 81.88 89 GLU A CA 1
ATOM 703 C C . GLU A 1 89 ? 17.121 -1.082 -10.833 1.00 81.88 89 GLU A C 1
ATOM 705 O O . GLU A 1 89 ? 16.142 -1.634 -11.321 1.00 81.88 89 GLU A O 1
ATOM 710 N N . TYR A 1 90 ? 17.018 -0.259 -9.785 1.00 87.00 90 TYR A N 1
ATOM 711 C CA . TYR A 1 90 ? 15.788 -0.144 -9.007 1.00 87.00 90 TYR A CA 1
ATOM 712 C C . TYR A 1 90 ? 15.417 1.296 -8.677 1.00 87.00 90 TYR A C 1
ATOM 714 O O . TYR A 1 90 ? 16.219 2.064 -8.130 1.00 87.00 90 TYR A O 1
ATOM 722 N N . LYS A 1 91 ? 14.142 1.611 -8.907 1.00 90.88 91 LYS A N 1
ATOM 723 C CA . LYS A 1 91 ? 13.480 2.813 -8.411 1.00 90.88 91 LYS A CA 1
ATOM 724 C C . LYS A 1 91 ? 12.436 2.420 -7.371 1.00 90.88 91 LYS A C 1
ATOM 726 O O . LYS A 1 91 ? 11.736 1.423 -7.520 1.00 90.88 91 LYS A O 1
ATOM 731 N N . MET A 1 92 ? 12.365 3.194 -6.301 1.00 92.44 92 MET A N 1
ATOM 732 C CA . MET A 1 92 ? 11.449 2.973 -5.194 1.00 92.44 92 MET A CA 1
ATOM 733 C C . MET A 1 92 ? 10.422 4.086 -5.143 1.00 92.44 92 MET A C 1
ATOM 735 O O . MET A 1 92 ? 10.807 5.251 -5.184 1.00 92.44 92 MET A O 1
ATOM 739 N N . TYR A 1 93 ? 9.158 3.718 -4.982 1.00 94.00 93 TYR A N 1
ATOM 740 C CA . TYR A 1 93 ? 8.073 4.643 -4.686 1.00 94.00 93 TYR A CA 1
ATOM 741 C C . TYR A 1 93 ? 7.465 4.318 -3.326 1.00 94.00 93 TYR A C 1
ATOM 743 O O . TYR A 1 93 ? 7.370 3.143 -2.968 1.00 94.00 93 TYR A O 1
ATOM 751 N N . ALA A 1 94 ? 7.063 5.326 -2.565 1.00 95.31 94 ALA A N 1
ATOM 752 C CA . ALA A 1 94 ? 6.465 5.150 -1.249 1.00 95.31 94 ALA A CA 1
ATOM 753 C C . ALA A 1 94 ? 5.179 5.964 -1.102 1.00 95.31 94 ALA A C 1
ATOM 755 O O . ALA A 1 94 ? 5.099 7.100 -1.554 1.00 95.31 94 ALA A O 1
ATOM 756 N N . GLY A 1 95 ? 4.183 5.379 -0.441 1.00 95.88 95 GLY A N 1
ATOM 757 C CA . GLY A 1 95 ? 2.923 6.049 -0.130 1.00 95.88 95 GLY A CA 1
ATOM 758 C C . GLY A 1 95 ? 2.484 5.765 1.301 1.00 95.88 95 GLY A C 1
ATOM 759 O O . GLY A 1 95 ? 2.667 4.654 1.812 1.00 95.88 95 GLY A O 1
ATOM 760 N N . ILE A 1 96 ? 1.904 6.778 1.944 1.00 97.19 96 ILE A N 1
ATOM 761 C CA . ILE A 1 96 ? 1.384 6.703 3.311 1.00 97.19 96 ILE A CA 1
ATOM 762 C C . ILE A 1 96 ? -0.111 6.989 3.260 1.00 97.19 96 ILE A C 1
ATOM 764 O O . ILE A 1 96 ? -0.533 8.072 2.867 1.00 97.19 96 ILE A O 1
ATOM 768 N N . TYR A 1 97 ? -0.907 6.017 3.689 1.00 97.62 97 TYR A N 1
ATOM 769 C CA . TYR A 1 97 ? -2.356 6.037 3.545 1.00 97.62 97 TYR A CA 1
ATOM 770 C C . TYR A 1 97 ? -3.019 5.935 4.923 1.00 97.62 97 TYR A C 1
ATOM 772 O O . TYR A 1 97 ? -2.882 4.902 5.589 1.00 97.62 97 TYR A O 1
ATOM 780 N N . PRO A 1 98 ? -3.748 6.961 5.394 1.00 97.19 98 PRO A N 1
ATOM 781 C CA . PRO A 1 98 ? -4.476 6.893 6.651 1.00 97.19 98 PRO A CA 1
ATOM 782 C C . PRO A 1 98 ? -5.592 5.859 6.545 1.00 97.19 98 PRO A C 1
ATOM 784 O O . PRO A 1 98 ? -6.348 5.837 5.575 1.00 97.19 98 PRO A O 1
ATOM 787 N N . VAL A 1 99 ? -5.727 5.020 7.567 1.00 96.94 99 VAL A N 1
ATOM 788 C CA . VAL A 1 99 ? -6.764 3.989 7.623 1.00 96.94 99 VAL A CA 1
ATOM 789 C C . VAL A 1 99 ? -7.804 4.395 8.654 1.00 96.94 99 VAL A C 1
ATOM 791 O O . VAL A 1 99 ? -7.516 4.486 9.851 1.00 96.94 99 VAL A O 1
ATOM 794 N N . SER A 1 100 ? -9.037 4.626 8.199 1.00 95.31 100 SER A N 1
ATOM 795 C CA . SER A 1 100 ? -10.135 4.981 9.095 1.00 95.31 100 SER A CA 1
ATOM 796 C C . SER A 1 100 ? -10.463 3.824 10.045 1.00 95.31 100 SER A C 1
ATOM 798 O O . SER A 1 100 ? -10.271 2.648 9.734 1.00 95.31 100 SER A O 1
ATOM 800 N N . THR A 1 101 ? -11.038 4.125 11.211 1.00 92.62 101 THR A N 1
ATOM 801 C CA . THR A 1 101 ? -11.466 3.071 12.151 1.00 92.62 101 THR A CA 1
ATOM 802 C C . THR A 1 101 ? -12.555 2.161 11.571 1.00 92.62 101 THR A C 1
ATOM 804 O O . THR A 1 101 ? -12.649 0.996 11.961 1.00 92.62 101 THR A O 1
ATOM 807 N N . LYS A 1 102 ? -13.369 2.667 10.633 1.00 94.44 102 LYS A N 1
ATOM 808 C CA . LYS A 1 102 ? -14.381 1.893 9.903 1.00 94.44 102 LYS A CA 1
ATOM 809 C C . LYS A 1 102 ? -13.716 0.881 8.971 1.00 94.44 102 LYS A C 1
ATOM 811 O O . LYS A 1 102 ? -14.063 -0.298 9.019 1.00 94.44 102 LYS A O 1
ATOM 816 N N . ASP A 1 103 ? -12.735 1.320 8.190 1.00 96.12 103 ASP A N 1
ATOM 817 C CA . ASP A 1 103 ? -12.018 0.457 7.246 1.00 96.12 103 ASP A CA 1
ATOM 818 C C . ASP A 1 103 ? -11.137 -0.547 7.984 1.00 96.12 103 ASP A C 1
ATOM 820 O O . ASP A 1 103 ? -11.131 -1.726 7.648 1.00 96.12 103 ASP A O 1
ATOM 824 N N . LEU A 1 104 ? -10.509 -0.134 9.088 1.00 94.56 104 LEU A N 1
ATOM 825 C CA . LEU A 1 104 ? -9.745 -1.025 9.959 1.00 94.56 104 LEU A CA 1
ATOM 826 C C . LEU A 1 104 ? -10.597 -2.193 10.487 1.00 94.56 104 LEU A C 1
ATOM 828 O O . LEU A 1 104 ? -10.114 -3.320 10.592 1.00 94.56 104 LEU A O 1
ATOM 832 N N . LYS A 1 105 ? -11.876 -1.950 10.817 1.00 94.19 105 LYS A N 1
ATOM 833 C CA . LYS A 1 105 ? -12.808 -3.014 11.230 1.00 94.19 105 LYS A CA 1
ATOM 834 C C . LYS A 1 105 ? -13.095 -3.987 10.086 1.00 94.19 105 LYS A C 1
ATOM 836 O O . LYS A 1 105 ? -13.147 -5.190 10.332 1.00 94.19 105 LYS A O 1
ATOM 841 N N . LYS A 1 106 ? -13.254 -3.490 8.855 1.00 95.81 106 LYS A N 1
ATOM 842 C CA . LYS A 1 106 ? -13.449 -4.334 7.666 1.00 95.81 106 LYS A CA 1
ATOM 843 C C . LYS A 1 106 ? -12.206 -5.168 7.356 1.00 95.81 106 LYS A C 1
ATOM 845 O O . LYS A 1 106 ? -12.321 -6.381 7.237 1.00 95.81 106 LYS A O 1
ATOM 850 N N . LEU A 1 107 ? -11.031 -4.541 7.344 1.00 95.44 107 LEU A N 1
ATOM 851 C CA . LEU A 1 107 ? -9.727 -5.174 7.100 1.00 95.44 107 LEU A CA 1
ATOM 852 C C . LEU A 1 107 ? -9.336 -6.197 8.178 1.00 95.44 107 LEU A C 1
ATOM 854 O O . LEU A 1 107 ? -8.532 -7.092 7.940 1.00 95.44 107 LEU A O 1
ATOM 858 N N . ARG A 1 108 ? -9.921 -6.095 9.377 1.00 94.12 108 ARG A N 1
ATOM 859 C CA . ARG A 1 108 ? -9.810 -7.130 10.414 1.00 94.12 108 ARG A CA 1
ATOM 860 C C . ARG A 1 108 ? -10.700 -8.343 10.130 1.00 94.12 108 ARG A C 1
ATOM 862 O O . ARG A 1 108 ? -10.386 -9.442 10.574 1.00 94.12 108 ARG A O 1
ATOM 869 N N . LYS A 1 109 ? -11.826 -8.145 9.444 1.00 95.56 109 LYS A N 1
ATOM 870 C CA . LYS A 1 109 ? -12.833 -9.183 9.205 1.00 95.56 109 LYS A CA 1
ATOM 871 C C . LYS A 1 109 ? -12.580 -9.947 7.907 1.00 95.56 109 LYS A C 1
ATOM 873 O O . LYS A 1 109 ? -12.697 -11.168 7.910 1.00 95.56 109 LYS A O 1
ATOM 878 N N . TYR A 1 110 ? -12.203 -9.251 6.840 1.00 97.19 110 TYR A N 1
ATOM 879 C CA . TYR A 1 110 ? -12.096 -9.815 5.496 1.00 97.19 110 TYR A CA 1
ATOM 880 C C . TYR A 1 110 ? -10.684 -9.669 4.931 1.00 97.19 110 TYR A C 1
ATOM 882 O O . TYR A 1 110 ? -10.029 -8.646 5.123 1.00 97.19 110 TYR A O 1
ATOM 890 N N . GLU A 1 111 ? -10.238 -10.718 4.252 1.00 95.69 111 GLU A N 1
ATOM 891 C CA . GLU A 1 111 ? -9.013 -10.779 3.464 1.00 95.69 111 GLU A CA 1
ATOM 892 C C . GLU A 1 111 ? -9.096 -9.861 2.242 1.00 95.69 111 GLU A C 1
ATOM 894 O O . GLU A 1 111 ? -10.181 -9.587 1.721 1.00 95.69 111 GLU A O 1
ATOM 899 N N . VAL A 1 112 ? -7.932 -9.418 1.773 1.00 96.50 112 VAL A N 1
ATOM 900 C CA . VAL A 1 112 ? -7.788 -8.580 0.580 1.00 96.50 112 VAL A CA 1
ATOM 901 C C . VAL A 1 112 ? -7.284 -9.435 -0.570 1.00 96.50 112 VAL A C 1
ATOM 903 O O . VAL A 1 112 ? -6.281 -10.123 -0.421 1.00 96.50 112 VAL A O 1
ATOM 906 N N . THR A 1 113 ? -7.959 -9.375 -1.715 1.00 96.69 113 THR A N 1
ATOM 907 C CA . THR A 1 113 ? -7.632 -10.197 -2.889 1.00 96.69 113 THR A CA 1
ATOM 908 C C . THR A 1 113 ? -6.937 -9.407 -3.994 1.00 96.69 113 THR A C 1
ATOM 910 O O . THR A 1 113 ? -6.116 -9.960 -4.710 1.00 96.69 113 THR A O 1
ATOM 913 N N . GLU A 1 114 ? -7.249 -8.117 -4.135 1.00 97.44 114 GLU A N 1
ATOM 914 C CA . GLU A 1 114 ? -6.713 -7.247 -5.192 1.00 97.44 114 GLU A CA 1
ATOM 915 C C . GLU A 1 114 ? -6.396 -5.867 -4.609 1.00 97.44 114 GLU A C 1
ATOM 917 O O . GLU A 1 114 ? -7.126 -5.373 -3.739 1.00 97.44 114 GLU A O 1
ATOM 922 N N . MET A 1 115 ? -5.338 -5.235 -5.116 1.00 97.56 115 MET A N 1
ATOM 923 C CA . MET A 1 115 ? -5.023 -3.832 -4.875 1.00 97.56 115 MET A CA 1
ATOM 924 C C . MET A 1 115 ? -4.941 -3.058 -6.191 1.00 97.56 115 MET A C 1
ATOM 926 O O . MET A 1 115 ? -4.134 -3.383 -7.055 1.00 97.56 115 MET A O 1
ATOM 930 N N . GLY A 1 116 ? -5.742 -2.005 -6.320 1.00 96.75 116 GLY A N 1
ATOM 931 C CA . GLY A 1 116 ? -5.633 -1.006 -7.378 1.00 96.75 116 GLY A CA 1
ATOM 932 C C . GLY A 1 116 ? -4.808 0.194 -6.919 1.00 96.75 116 GLY A C 1
ATOM 933 O O . GLY A 1 116 ? -5.051 0.716 -5.833 1.00 96.75 116 GLY A O 1
ATOM 934 N N . VAL A 1 117 ? -3.863 0.658 -7.733 1.00 95.50 117 VAL A N 1
ATOM 935 C CA . VAL A 1 117 ? -3.013 1.821 -7.442 1.00 95.50 117 VAL A CA 1
ATOM 936 C C . VAL A 1 117 ? -3.198 2.872 -8.522 1.00 95.50 117 VAL A C 1
ATOM 938 O O . VAL A 1 117 ? -3.038 2.589 -9.709 1.00 95.50 117 VAL A O 1
ATOM 941 N N . HIS A 1 118 ? -3.512 4.096 -8.101 1.00 94.31 118 HIS A N 1
ATOM 942 C CA . HIS A 1 118 ? -3.466 5.270 -8.963 1.00 94.31 118 HIS A CA 1
ATOM 943 C C . HIS A 1 118 ? -2.069 5.885 -8.930 1.00 94.31 118 HIS A C 1
ATOM 945 O O . HIS A 1 118 ? -1.703 6.608 -8.005 1.00 94.31 118 HIS A O 1
ATOM 951 N N . TRP A 1 119 ? -1.305 5.600 -9.972 1.00 92.69 119 TRP A N 1
ATOM 952 C CA . TRP A 1 119 ? -0.054 6.270 -10.282 1.00 92.69 119 TRP A CA 1
ATOM 953 C C . TRP A 1 119 ? -0.328 7.571 -11.033 1.00 92.69 119 TRP A C 1
ATOM 955 O O . TRP A 1 119 ? -1.365 7.723 -11.682 1.00 92.69 119 TRP A O 1
ATOM 965 N N . ASN A 1 120 ? 0.645 8.478 -11.057 1.00 87.25 120 ASN A N 1
ATOM 966 C CA . ASN A 1 120 ? 0.568 9.655 -11.928 1.00 87.25 120 ASN A CA 1
ATOM 967 C C . ASN A 1 120 ? 0.504 9.260 -13.415 1.00 87.25 120 ASN A C 1
ATOM 969 O O . ASN A 1 120 ? -0.067 9.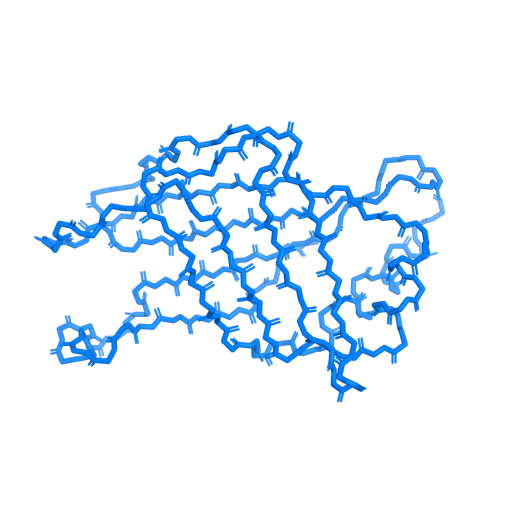985 -14.224 1.00 87.25 120 ASN A O 1
ATOM 973 N N . GLY A 1 121 ? 1.080 8.106 -13.773 1.00 83.69 121 GLY A N 1
ATOM 974 C CA . GLY A 1 121 ? 1.033 7.547 -15.126 1.00 83.69 121 GLY A CA 1
ATOM 975 C C . GLY A 1 121 ? -0.241 6.769 -15.483 1.00 83.69 121 GLY A C 1
ATOM 976 O O . GLY A 1 121 ? -0.397 6.413 -16.647 1.00 83.69 121 GLY A O 1
ATOM 977 N N . GLY A 1 122 ? -1.136 6.482 -14.529 1.00 89.44 122 GLY A N 1
ATOM 978 C CA . GLY A 1 122 ? -2.350 5.700 -14.783 1.00 89.44 122 GLY A CA 1
ATOM 979 C C . GLY A 1 122 ? -2.779 4.806 -13.619 1.00 89.44 122 GLY A C 1
ATOM 980 O O . GLY A 1 122 ? -2.223 4.857 -12.526 1.00 89.44 122 GLY A O 1
ATOM 981 N N . PHE A 1 123 ? -3.793 3.976 -13.859 1.00 91.56 123 PHE A N 1
ATOM 982 C CA . PHE A 1 123 ? -4.335 3.045 -12.871 1.00 91.56 123 PHE A CA 1
ATOM 983 C C . PHE A 1 123 ? -3.954 1.603 -13.209 1.00 91.56 123 PHE A C 1
ATOM 985 O O . PHE A 1 123 ? -4.192 1.148 -14.326 1.00 91.56 123 PHE A O 1
ATOM 992 N N . GLU A 1 124 ? -3.417 0.879 -12.230 1.00 92.06 124 GLU A N 1
ATOM 993 C CA . GLU A 1 124 ? -3.077 -0.539 -12.361 1.00 92.06 124 GLU A CA 1
ATOM 994 C C . GLU A 1 124 ? -3.637 -1.352 -11.198 1.00 92.06 124 GLU A C 1
ATOM 996 O O . GLU A 1 124 ? -3.834 -0.837 -10.098 1.00 92.06 124 GLU A O 1
ATOM 1001 N N . LYS A 1 125 ? -3.884 -2.638 -11.448 1.00 95.00 125 LYS A N 1
ATOM 1002 C CA . LYS A 1 125 ? -4.399 -3.594 -10.468 1.00 95.00 125 LYS A CA 1
ATOM 1003 C C . LYS A 1 125 ? -3.416 -4.736 -10.284 1.00 95.00 125 LYS A C 1
ATOM 1005 O O . LYS A 1 125 ? -2.847 -5.224 -11.257 1.00 95.00 125 LYS A O 1
ATOM 1010 N N . TYR A 1 126 ? -3.276 -5.177 -9.043 1.00 95.19 126 TYR A N 1
ATOM 1011 C CA . TYR A 1 126 ? -2.359 -6.234 -8.647 1.00 95.19 126 TYR A CA 1
ATOM 1012 C C . TYR A 1 126 ? -3.073 -7.253 -7.767 1.00 95.19 126 TYR A C 1
ATOM 1014 O O . TYR A 1 126 ? -3.756 -6.883 -6.806 1.00 95.19 126 TYR A O 1
ATOM 1022 N N . ASP A 1 127 ? -2.869 -8.531 -8.066 1.00 95.19 127 ASP A N 1
ATOM 1023 C CA . ASP A 1 127 ? -3.325 -9.620 -7.210 1.00 95.19 127 ASP A CA 1
ATOM 1024 C C . ASP A 1 127 ? -2.491 -9.671 -5.929 1.00 95.19 127 ASP A C 1
ATOM 1026 O O . ASP A 1 127 ? -1.263 -9.542 -5.944 1.00 95.19 127 ASP A O 1
ATOM 1030 N N . ILE A 1 128 ? -3.167 -9.850 -4.797 1.00 95.06 128 ILE A N 1
ATOM 1031 C CA . ILE A 1 128 ? -2.526 -9.882 -3.485 1.00 95.06 128 ILE A CA 1
ATOM 1032 C C . ILE A 1 128 ? -2.186 -11.319 -3.124 1.00 95.06 128 ILE A C 1
ATOM 1034 O O . ILE A 1 128 ? -3.054 -12.186 -3.082 1.00 95.06 128 ILE A O 1
ATOM 1038 N N . HIS A 1 129 ? -0.910 -11.568 -2.829 1.00 94.25 129 HIS A N 1
ATOM 1039 C CA . HIS A 1 129 ? -0.436 -12.902 -2.467 1.00 94.25 129 HIS A CA 1
ATOM 1040 C C . HIS A 1 129 ? -0.619 -13.170 -0.968 1.00 94.25 129 HIS A C 1
ATOM 1042 O O . HIS A 1 129 ? -1.024 -14.261 -0.573 1.00 94.25 129 HIS A O 1
ATOM 1048 N N . ILE A 1 130 ? -0.357 -12.166 -0.122 1.00 93.94 130 ILE A N 1
ATOM 1049 C CA . ILE A 1 130 ? -0.521 -12.261 1.338 1.00 93.94 130 ILE A CA 1
ATOM 1050 C C . ILE A 1 130 ? -1.874 -11.665 1.741 1.00 93.94 130 ILE A C 1
ATOM 1052 O O . ILE A 1 130 ? -1.975 -10.535 2.224 1.00 93.94 130 ILE A O 1
ATOM 1056 N N . ILE A 1 131 ? -2.938 -12.428 1.492 1.00 93.56 131 ILE A N 1
ATOM 1057 C CA . ILE A 1 131 ? -4.335 -11.973 1.605 1.00 93.56 131 ILE A CA 1
ATOM 1058 C C . ILE A 1 131 ? -4.776 -11.644 3.045 1.00 93.56 131 ILE A C 1
ATOM 1060 O O . ILE A 1 131 ? -5.713 -10.870 3.258 1.00 93.56 131 ILE A O 1
ATOM 1064 N N . ASP A 1 132 ? -4.091 -12.199 4.046 1.00 92.94 132 ASP A N 1
ATOM 1065 C CA . ASP A 1 132 ? -4.350 -12.022 5.479 1.00 92.94 132 ASP A CA 1
ATOM 1066 C C . ASP A 1 132 ? -3.501 -10.905 6.121 1.00 92.94 132 ASP A C 1
ATOM 1068 O O . ASP A 1 132 ? -3.619 -10.646 7.324 1.00 92.94 132 ASP A O 1
ATOM 1072 N N . PHE A 1 133 ? -2.683 -10.202 5.324 1.00 94.81 133 PHE A N 1
ATOM 1073 C CA . PHE A 1 133 ? -1.724 -9.184 5.768 1.00 94.81 133 PHE A CA 1
ATOM 1074 C C . PHE A 1 133 ? -2.300 -8.225 6.819 1.00 94.81 133 PHE A C 1
ATOM 1076 O O . PHE A 1 133 ? -1.718 -8.039 7.893 1.00 94.81 133 PHE A O 1
ATOM 1083 N N . PHE A 1 134 ? -3.463 -7.626 6.539 1.00 94.75 134 PHE A N 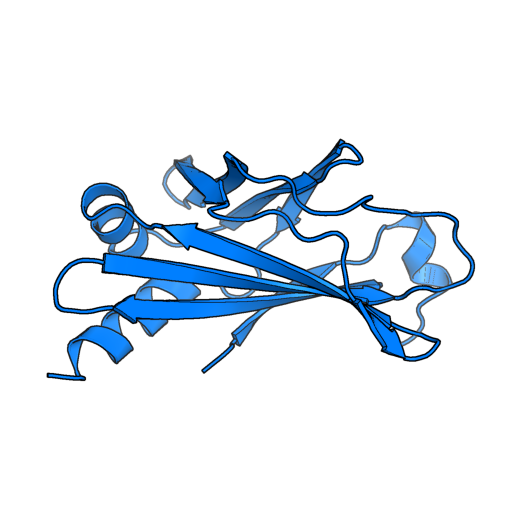1
ATOM 1084 C CA . PHE A 1 134 ? -4.067 -6.643 7.436 1.00 94.75 134 PHE A CA 1
ATOM 1085 C C . PHE A 1 134 ? -4.485 -7.257 8.770 1.00 94.75 134 PHE A C 1
ATOM 1087 O O . PHE A 1 134 ? -4.239 -6.651 9.815 1.00 94.75 134 PHE A O 1
ATOM 1094 N N . LYS A 1 1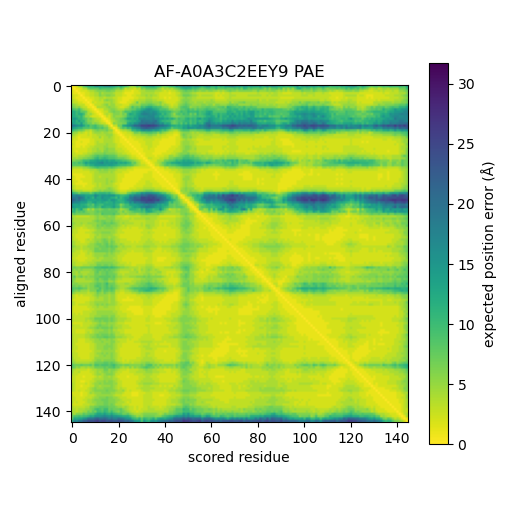35 ? -5.064 -8.464 8.762 1.00 93.94 135 LYS A N 1
ATOM 1095 C CA . LYS A 1 135 ? -5.460 -9.171 9.988 1.00 93.94 135 LYS A CA 1
ATOM 1096 C C . LYS A 1 135 ? -4.240 -9.380 10.881 1.00 93.94 135 LYS A C 1
ATOM 1098 O O . LYS A 1 135 ? -4.257 -8.983 12.048 1.00 93.94 135 LYS A O 1
ATOM 1103 N N . THR A 1 136 ? -3.160 -9.900 10.307 1.00 92.94 136 THR A N 1
ATOM 1104 C CA . THR A 1 136 ? -1.910 -10.185 11.016 1.00 92.94 136 THR A CA 1
ATOM 1105 C C . THR A 1 136 ? -1.260 -8.913 11.570 1.00 92.94 136 THR A C 1
ATOM 1107 O O . THR A 1 136 ? -0.948 -8.845 12.761 1.00 92.94 136 THR A O 1
ATOM 1110 N N . GLN A 1 137 ? -1.125 -7.854 10.764 1.00 92.31 137 GLN A N 1
ATOM 1111 C CA . GLN A 1 137 ? -0.523 -6.593 11.219 1.00 92.31 137 GLN A CA 1
ATOM 1112 C C . GLN A 1 137 ? -1.359 -5.902 12.308 1.00 92.31 137 GLN A C 1
ATOM 1114 O O . GLN A 1 137 ? -0.809 -5.427 13.305 1.00 92.31 137 GLN A O 1
ATOM 1119 N N . ILE A 1 138 ? -2.690 -5.879 12.168 1.00 91.62 138 ILE A N 1
ATOM 1120 C CA . ILE A 1 138 ? -3.591 -5.284 13.166 1.00 91.62 138 ILE A CA 1
ATOM 1121 C C . ILE A 1 138 ? -3.493 -6.029 14.504 1.00 91.62 138 ILE A C 1
ATOM 1123 O O . ILE A 1 138 ? -3.441 -5.391 15.560 1.00 91.62 138 ILE A O 1
ATOM 1127 N N . LEU A 1 139 ? -3.451 -7.366 14.478 1.00 90.06 139 LEU A N 1
ATOM 1128 C CA . LEU A 1 139 ? -3.284 -8.182 15.681 1.00 90.06 139 LEU A CA 1
ATOM 1129 C C . LEU A 1 139 ? -1.953 -7.881 16.379 1.00 90.06 139 LEU A C 1
ATOM 1131 O O . LEU A 1 139 ? -1.944 -7.679 17.595 1.00 90.06 139 LEU A O 1
ATOM 1135 N N . CYS A 1 140 ? -0.853 -7.767 15.634 1.00 87.75 140 CYS A N 1
ATOM 1136 C CA . CYS A 1 140 ? 0.450 -7.396 16.187 1.00 87.75 140 CYS A CA 1
ATOM 1137 C C . CYS A 1 140 ? 0.422 -6.020 16.869 1.00 87.75 140 CYS A C 1
ATOM 1139 O O . CYS A 1 140 ? 0.853 -5.893 18.015 1.00 87.75 140 CYS A O 1
ATOM 1141 N N . LEU A 1 141 ? -0.156 -5.002 16.223 1.00 86.50 141 LEU A N 1
ATOM 1142 C CA . LEU A 1 141 ? -0.258 -3.653 16.798 1.00 86.50 141 LEU A CA 1
ATOM 1143 C C . LEU A 1 141 ? -1.159 -3.585 18.040 1.00 86.50 141 LEU A C 1
ATOM 1145 O O . LEU A 1 141 ? -0.993 -2.694 18.870 1.00 86.50 141 LEU A O 1
ATOM 1149 N N . SER A 1 142 ? -2.114 -4.507 18.192 1.00 80.88 142 SER A N 1
ATOM 1150 C CA . SER A 1 142 ? -2.986 -4.561 19.375 1.00 80.88 142 SER A CA 1
ATOM 1151 C C . SER A 1 142 ? -2.270 -5.034 20.645 1.00 80.88 142 SER A C 1
ATOM 1153 O O . SER A 1 142 ? -2.707 -4.710 21.747 1.00 80.88 142 SER A O 1
ATOM 1155 N N . LYS A 1 143 ? -1.156 -5.764 20.495 1.00 81.25 143 LYS A N 1
ATOM 1156 C CA . LYS A 1 143 ? -0.341 -6.263 21.613 1.00 81.25 143 LYS A CA 1
ATOM 1157 C C . LYS A 1 143 ? 0.614 -5.205 22.167 1.00 81.25 143 LYS A C 1
ATOM 1159 O O . LYS A 1 143 ? 1.077 -5.333 23.295 1.00 81.25 143 LYS A O 1
ATOM 1164 N N . ILE A 1 144 ? 0.895 -4.164 21.385 1.00 70.19 144 ILE A N 1
ATOM 1165 C CA . ILE A 1 144 ? 1.729 -3.035 21.789 1.00 70.19 144 ILE A CA 1
ATOM 1166 C C . ILE A 1 144 ? 0.813 -2.063 22.547 1.00 70.19 144 ILE A C 1
ATOM 1168 O O . ILE A 1 144 ? -0.028 -1.398 21.929 1.00 70.19 144 ILE A O 1
ATOM 1172 N N . LYS A 1 145 ? 0.906 -2.063 23.881 1.00 56.56 145 LYS A N 1
ATOM 1173 C CA . LYS A 1 145 ? 0.175 -1.141 24.767 1.00 56.56 145 LYS A CA 1
ATOM 1174 C C . LYS A 1 145 ? 0.806 0.243 24.757 1.00 56.56 145 LYS A C 1
ATOM 1176 O O . LYS A 1 145 ? 2.049 0.306 24.831 1.00 56.56 145 LYS A O 1
#

pLDDT: mean 89.02, std 10.38, range [52.94, 97.94]